Protein AF-A0AAV5YHM8-F1 (afdb_monomer)

Sequence (76 aa):
MKVALALGLALALLMAPAPTPAADKALEDLMFDLQLVPMQGQVPPPLELERYSDGKKVSLAEHRGRPVMLYFWATW

Mean predicted aligned error: 11.67 Å

Solvent-accessible surface area (backbone atoms only — not comparable to full-atom values): 5189 Å² total; per-residue (Å²): 114,72,66,63,53,53,52,51,52,52,53,52,60,72,67,47,81,72,84,56,66,71,61,54,50,54,50,52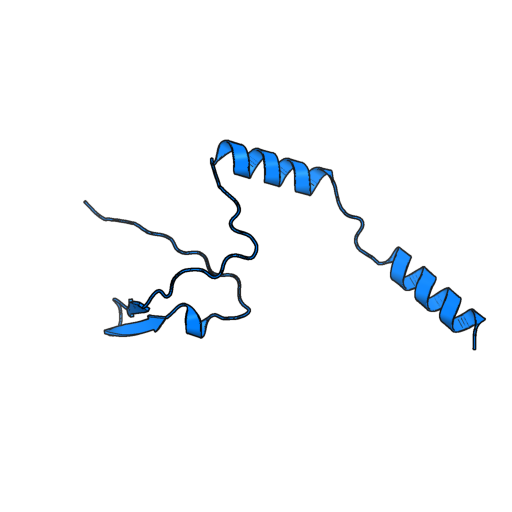,53,49,31,56,76,69,67,57,77,87,62,83,94,61,81,76,78,92,49,74,43,70,36,89,91,76,68,45,76,47,47,59,79,83,46,70,98,52,93,83,86,90,83,90,85,83,88,131

pLDDT: mean 83.83, std 10.47, range [54.16, 96.06]

Nearest PDB structures (foldseek):
  7sag-assembly1_A  TM=5.053E-01  e=1.937E+00  Geodia barretti
  7t5q-assembly1_J  TM=3.429E-01  e=8.536E+00  Homo sapiens

Foldseek 3Di:
DVVVVVVVVVVVVVPPPDPPVVVVVVVVVVCVVVVPDDPPPDDDPWDWDQDPPPR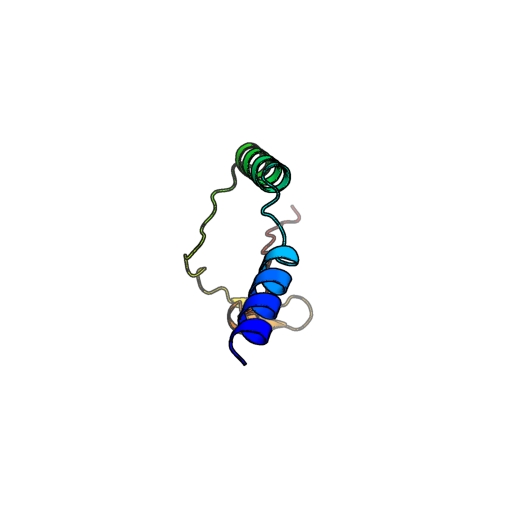DIDIPVVQPPHDDDDDDDDDD

Structure (mmCIF, N/CA/C/O backbone):
data_AF-A0AAV5YHM8-F1
#
_entry.id   AF-A0AAV5YHM8-F1
#
loop_
_atom_site.group_PDB
_atom_site.id
_atom_site.type_symbol
_atom_site.label_atom_id
_atom_site.label_alt_id
_atom_site.label_comp_id
_atom_site.label_asym_id
_atom_site.label_entity_id
_atom_site.label_seq_id
_atom_site.pdbx_PDB_ins_code
_atom_site.Cartn_x
_atom_site.Cartn_y
_atom_site.Cartn_z
_atom_site.occupancy
_atom_site.B_iso_or_equiv
_atom_site.auth_seq_id
_atom_site.auth_comp_id
_atom_site.auth_asym_id
_atom_site.auth_atom_id
_atom_site.pdbx_PDB_model_num
ATOM 1 N N . MET A 1 1 ? 35.905 -33.243 -15.814 1.00 60.34 1 MET A N 1
ATOM 2 C CA . MET A 1 1 ? 35.180 -32.229 -15.005 1.00 60.34 1 MET A CA 1
ATOM 3 C C . MET A 1 1 ? 34.908 -30.918 -15.749 1.00 60.34 1 MET A C 1
ATOM 5 O O . MET A 1 1 ? 33.773 -30.475 -15.707 1.00 60.34 1 MET A O 1
ATOM 9 N N . LYS A 1 2 ? 35.869 -30.317 -16.474 1.00 54.16 2 LYS A N 1
ATOM 10 C CA . LYS A 1 2 ? 35.658 -29.034 -17.189 1.00 54.16 2 LYS A CA 1
ATOM 11 C C . LYS A 1 2 ? 34.548 -29.057 -18.258 1.00 54.16 2 LYS A C 1
ATOM 13 O O . LYS A 1 2 ? 33.781 -28.110 -18.344 1.00 54.16 2 LYS A O 1
ATOM 18 N N . VAL A 1 3 ? 34.428 -30.149 -19.020 1.00 68.94 3 VAL A N 1
ATOM 19 C CA . VAL A 1 3 ? 33.417 -30.280 -20.093 1.00 68.94 3 VAL A CA 1
ATOM 20 C C . VAL A 1 3 ? 31.994 -30.396 -19.535 1.00 68.94 3 VAL A C 1
ATOM 22 O O . VAL A 1 3 ? 31.086 -29.748 -20.038 1.00 68.94 3 VAL A O 1
ATOM 25 N N . ALA A 1 4 ? 31.805 -31.154 -18.449 1.00 71.00 4 ALA A N 1
ATOM 26 C CA . ALA A 1 4 ? 30.505 -31.281 -17.786 1.00 71.00 4 ALA A CA 1
ATOM 27 C C . ALA A 1 4 ? 30.039 -29.954 -17.162 1.00 71.00 4 ALA A C 1
ATOM 29 O O . ALA A 1 4 ? 28.860 -29.620 -17.232 1.00 71.00 4 ALA A O 1
ATOM 30 N N . LEU A 1 5 ? 30.973 -29.169 -16.609 1.00 72.31 5 LEU A N 1
ATOM 31 C CA . LEU A 1 5 ? 30.683 -27.838 -16.073 1.00 72.31 5 LEU A CA 1
ATOM 32 C C . LEU A 1 5 ? 30.301 -26.845 -17.182 1.00 72.31 5 LEU A C 1
ATOM 34 O O . LEU A 1 5 ? 29.345 -26.093 -17.029 1.00 72.31 5 LEU A O 1
ATOM 38 N N . ALA A 1 6 ? 31.012 -26.875 -18.313 1.00 73.94 6 ALA A N 1
ATOM 39 C CA . ALA A 1 6 ? 30.704 -26.032 -19.467 1.00 73.94 6 ALA A CA 1
ATOM 40 C C . ALA A 1 6 ? 29.331 -26.365 -20.076 1.00 73.94 6 ALA A C 1
ATOM 42 O O . ALA A 1 6 ? 28.570 -25.460 -20.410 1.00 73.94 6 ALA A O 1
ATOM 43 N N . LEU A 1 7 ? 28.985 -27.654 -20.162 1.00 76.75 7 LEU A N 1
ATOM 44 C CA . LEU A 1 7 ? 27.689 -28.096 -20.675 1.00 76.75 7 LEU A CA 1
ATOM 45 C C . LEU A 1 7 ? 26.539 -27.732 -19.723 1.00 76.75 7 LEU A C 1
ATOM 47 O O . LEU A 1 7 ? 25.489 -27.285 -20.175 1.00 76.75 7 LEU A O 1
ATOM 51 N N . GLY A 1 8 ? 26.756 -27.860 -18.410 1.00 78.50 8 GLY A N 1
ATOM 52 C CA . GLY A 1 8 ? 25.785 -27.443 -17.397 1.00 78.50 8 GLY A CA 1
ATOM 53 C C . GLY A 1 8 ? 25.507 -25.938 -17.427 1.00 78.50 8 GLY A C 1
ATOM 54 O O . GLY A 1 8 ? 24.353 -25.527 -17.348 1.00 78.50 8 GLY A O 1
ATOM 55 N N . LEU A 1 9 ? 26.543 -25.115 -17.617 1.00 77.31 9 LEU A N 1
ATOM 56 C CA . LEU A 1 9 ? 26.394 -23.662 -17.724 1.00 77.31 9 LEU A CA 1
ATOM 57 C C . LEU A 1 9 ? 25.669 -23.248 -19.016 1.00 77.31 9 LEU A C 1
ATOM 59 O O . LEU A 1 9 ? 24.817 -22.364 -18.985 1.00 77.31 9 LEU A O 1
ATOM 63 N N . ALA A 1 10 ? 25.961 -23.913 -20.137 1.00 76.81 10 ALA A N 1
ATOM 64 C CA . ALA A 1 10 ? 25.282 -23.665 -21.408 1.00 76.81 10 ALA A CA 1
ATOM 65 C C . ALA A 1 10 ? 23.790 -24.035 -21.349 1.00 76.81 10 ALA A C 1
ATOM 67 O O . ALA A 1 10 ? 22.946 -23.288 -21.839 1.00 76.81 10 ALA A O 1
ATOM 68 N N . LEU A 1 11 ? 23.454 -25.154 -20.699 1.00 75.56 11 LEU A N 1
ATOM 69 C CA . LEU A 1 11 ? 22.067 -25.583 -20.526 1.00 75.56 11 LEU A CA 1
ATOM 70 C C . LEU A 1 11 ? 21.293 -24.661 -19.568 1.00 75.56 11 LEU A C 1
ATOM 72 O O . LEU A 1 11 ? 20.126 -24.366 -19.811 1.00 75.56 11 LEU A O 1
ATOM 76 N N . ALA A 1 12 ? 21.954 -24.149 -18.526 1.00 73.88 12 ALA A N 1
ATOM 77 C CA . ALA A 1 12 ? 21.376 -23.151 -17.628 1.00 73.88 12 ALA A CA 1
ATOM 78 C C . ALA A 1 12 ? 21.110 -21.808 -18.334 1.00 73.88 12 ALA A C 1
ATOM 80 O O . ALA A 1 12 ? 20.083 -21.186 -18.080 1.00 73.88 12 ALA A O 1
ATOM 81 N N . LEU A 1 13 ? 21.983 -21.386 -19.259 1.00 70.00 13 LEU A N 1
ATOM 82 C CA . LEU A 1 13 ? 21.757 -20.187 -20.078 1.00 70.00 13 LEU A CA 1
ATOM 83 C C . LEU A 1 13 ? 20.594 -20.355 -21.067 1.00 70.00 13 LEU A C 1
ATOM 85 O O . LEU A 1 13 ? 19.861 -19.402 -21.301 1.00 70.00 13 LEU A O 1
ATOM 89 N N . LEU A 1 14 ? 20.406 -21.554 -21.625 1.00 67.44 14 LEU A N 1
ATOM 90 C CA . LEU A 1 14 ? 19.292 -21.869 -22.532 1.00 67.44 14 LEU A CA 1
ATOM 91 C C . LEU A 1 14 ? 17.932 -21.924 -21.822 1.00 67.44 14 LEU A C 1
ATOM 93 O O . LEU A 1 14 ? 16.900 -21.736 -22.460 1.00 67.44 14 LEU A O 1
ATOM 97 N N . MET A 1 15 ? 17.929 -22.193 -20.515 1.00 66.69 15 MET A N 1
ATOM 98 C CA . MET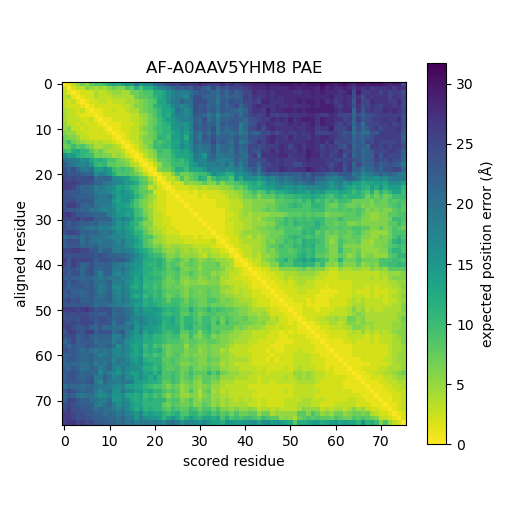 A 1 15 ? 16.727 -22.221 -19.675 1.00 66.69 15 MET A CA 1
ATOM 99 C C . MET A 1 15 ? 16.456 -20.883 -18.975 1.00 66.69 15 MET A C 1
ATOM 101 O O . MET A 1 15 ? 15.446 -20.755 -18.283 1.00 66.69 15 MET A O 1
ATOM 105 N N . ALA A 1 16 ? 17.337 -19.888 -19.131 1.00 68.38 16 ALA A N 1
ATOM 106 C CA . ALA A 1 16 ? 17.081 -18.554 -18.616 1.00 68.38 16 ALA A CA 1
ATOM 107 C C . ALA A 1 16 ? 15.898 -17.943 -19.388 1.00 68.38 16 ALA A C 1
ATOM 109 O O . ALA A 1 16 ? 15.901 -17.978 -20.623 1.00 68.38 16 ALA A O 1
ATOM 110 N N . PRO A 1 17 ? 14.879 -17.394 -18.703 1.00 64.56 17 PRO A N 1
ATOM 111 C CA . PRO A 1 17 ? 13.794 -16.711 -19.387 1.00 64.56 17 PRO A CA 1
ATOM 112 C C . PRO A 1 17 ? 14.393 -15.563 -20.199 1.00 64.56 17 PRO A C 1
ATOM 114 O O . PRO A 1 17 ? 15.061 -14.685 -19.649 1.00 64.56 17 PRO A O 1
ATOM 117 N N . ALA A 1 18 ? 14.188 -15.590 -21.515 1.00 66.06 18 ALA A N 1
ATOM 118 C CA . ALA A 1 18 ? 14.562 -14.465 -22.349 1.00 66.06 18 ALA A CA 1
ATOM 119 C C . ALA A 1 18 ? 13.759 -13.242 -21.874 1.00 66.06 18 ALA A C 1
ATOM 121 O O . ALA A 1 18 ? 12.541 -13.368 -21.680 1.00 66.06 18 ALA A O 1
ATOM 122 N N . PRO A 1 19 ? 14.395 -12.071 -21.681 1.00 61.41 19 PRO A N 1
ATOM 123 C CA . PRO A 1 19 ? 13.636 -10.848 -21.477 1.00 61.41 19 PRO A CA 1
ATOM 124 C C . PRO A 1 19 ? 12.673 -10.730 -22.655 1.00 61.41 19 PRO A C 1
ATOM 126 O O . PRO A 1 19 ? 13.075 -10.888 -23.809 1.00 61.41 19 PRO A O 1
ATOM 129 N N . THR A 1 20 ? 11.386 -10.580 -22.363 1.00 67.44 20 THR A N 1
ATOM 130 C CA . THR A 1 20 ? 10.353 -10.489 -23.393 1.00 67.44 20 THR A CA 1
ATOM 131 C C . THR A 1 20 ? 10.082 -9.000 -23.598 1.00 67.44 20 THR A C 1
ATOM 133 O O . THR A 1 20 ? 9.221 -8.456 -22.912 1.00 67.44 20 THR A O 1
ATOM 136 N N . PRO A 1 21 ? 10.794 -8.308 -24.509 1.00 68.44 21 PRO A N 1
ATOM 137 C CA . PRO A 1 21 ? 10.738 -6.846 -24.625 1.00 68.44 21 PRO A CA 1
ATOM 138 C C . PRO A 1 21 ? 9.329 -6.313 -24.924 1.00 68.44 21 PRO A C 1
ATOM 140 O O . PRO A 1 21 ? 9.017 -5.164 -24.629 1.00 68.44 21 PRO A O 1
ATOM 143 N N . ALA A 1 22 ? 8.454 -7.154 -25.486 1.00 69.56 22 ALA A N 1
ATOM 144 C CA . ALA A 1 22 ? 7.052 -6.820 -25.714 1.00 69.56 22 ALA A CA 1
ATOM 145 C C . ALA A 1 22 ? 6.242 -6.675 -24.411 1.00 69.56 22 ALA A C 1
ATOM 147 O O . ALA A 1 22 ? 5.343 -5.840 -24.352 1.00 69.56 22 ALA A O 1
ATOM 148 N N . ALA A 1 23 ? 6.550 -7.466 -23.378 1.00 74.56 23 ALA A N 1
ATOM 149 C CA . ALA A 1 23 ? 5.873 -7.386 -22.086 1.00 74.56 23 ALA A CA 1
ATOM 150 C C . ALA A 1 23 ? 6.314 -6.140 -21.304 1.00 74.56 23 ALA A C 1
ATOM 152 O O . ALA A 1 23 ? 5.470 -5.453 -20.734 1.00 7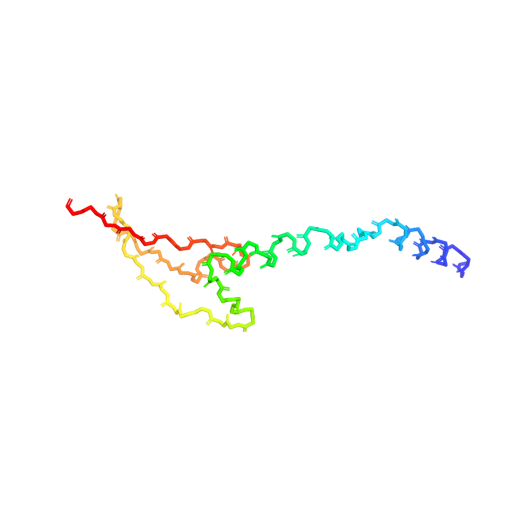4.56 23 ALA A O 1
ATOM 153 N N . ASP A 1 24 ? 7.610 -5.816 -21.352 1.00 80.50 24 ASP A N 1
ATOM 154 C CA . ASP A 1 24 ? 8.163 -4.627 -20.696 1.00 80.50 24 ASP A CA 1
ATOM 155 C C . ASP A 1 24 ? 7.588 -3.341 -21.303 1.00 80.50 24 ASP A C 1
ATOM 157 O O . ASP A 1 24 ? 7.070 -2.496 -20.578 1.00 80.50 24 ASP A O 1
ATOM 161 N N . LYS A 1 25 ? 7.553 -3.235 -22.640 1.00 87.31 25 LYS A N 1
ATOM 162 C CA . LYS A 1 25 ? 6.968 -2.072 -23.319 1.00 87.31 25 LYS A CA 1
ATOM 163 C C . LYS A 1 25 ? 5.481 -1.881 -22.997 1.00 87.31 25 LYS A C 1
ATOM 165 O O . LYS A 1 25 ? 5.046 -0.7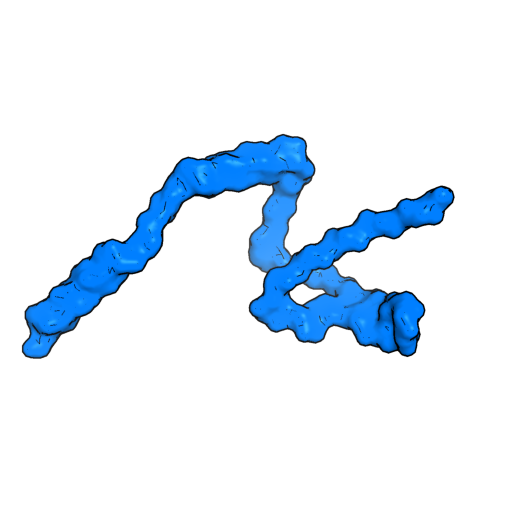59 -22.762 1.00 87.31 25 LYS A O 1
ATOM 170 N N . ALA A 1 26 ? 4.698 -2.961 -22.995 1.00 89.12 26 ALA A N 1
ATOM 171 C CA . ALA A 1 26 ? 3.273 -2.879 -22.679 1.00 89.12 26 ALA A CA 1
ATOM 172 C C . ALA A 1 26 ? 3.032 -2.399 -21.237 1.00 89.12 26 ALA A C 1
ATOM 174 O O . ALA A 1 26 ? 2.084 -1.658 -20.982 1.00 89.12 26 ALA A O 1
ATOM 175 N N . LEU A 1 27 ? 3.896 -2.805 -20.301 1.00 86.31 27 LEU A N 1
ATOM 176 C CA . LEU A 1 27 ? 3.852 -2.329 -18.923 1.00 86.31 27 LEU A CA 1
ATOM 177 C C . LEU A 1 27 ? 4.246 -0.849 -18.822 1.00 86.31 27 LEU A C 1
ATOM 179 O O . LEU A 1 27 ? 3.564 -0.099 -18.130 1.00 86.31 27 LEU A O 1
ATOM 183 N N . GLU A 1 28 ? 5.300 -0.420 -19.518 1.00 87.06 28 GLU A N 1
ATOM 184 C CA . GLU A 1 28 ? 5.734 0.983 -19.570 1.00 87.06 28 GLU A CA 1
ATOM 185 C C . GLU A 1 28 ? 4.645 1.907 -20.130 1.00 87.06 28 GLU A C 1
ATOM 187 O O . GLU A 1 28 ? 4.344 2.932 -19.517 1.00 87.06 28 GLU A O 1
ATOM 192 N N . ASP A 1 29 ? 4.020 1.524 -21.247 1.00 93.31 29 ASP A N 1
ATOM 193 C CA . ASP A 1 29 ? 2.930 2.284 -21.867 1.00 93.31 29 ASP A CA 1
ATOM 194 C C . ASP A 1 29 ? 1.740 2.400 -20.889 1.00 93.31 29 ASP A C 1
ATOM 196 O O . ASP A 1 29 ? 1.215 3.491 -20.670 1.00 93.31 29 ASP A O 1
ATOM 200 N N . LEU A 1 30 ? 1.380 1.310 -20.195 1.00 92.62 30 LEU A N 1
ATOM 201 C CA . LEU A 1 30 ? 0.318 1.330 -19.184 1.00 92.62 30 LEU A CA 1
ATOM 202 C C . LEU A 1 30 ? 0.671 2.214 -17.979 1.00 92.62 30 LEU A C 1
ATOM 204 O O . LEU A 1 30 ? -0.183 2.929 -17.459 1.00 92.62 30 LEU A O 1
ATOM 208 N N . MET A 1 31 ? 1.917 2.167 -17.508 1.00 89.69 31 MET A N 1
ATOM 209 C CA . MET A 1 31 ? 2.381 3.024 -16.416 1.00 89.69 31 MET A CA 1
ATOM 210 C C . MET A 1 31 ? 2.321 4.499 -16.809 1.00 89.69 31 MET A C 1
ATOM 212 O O . MET A 1 31 ? 1.923 5.322 -15.988 1.00 89.69 31 MET A O 1
ATOM 216 N N . PHE A 1 32 ? 2.670 4.824 -18.053 1.00 89.75 32 PHE A N 1
ATOM 217 C CA . PHE A 1 32 ? 2.551 6.173 -18.589 1.00 89.75 32 PHE A CA 1
ATOM 218 C C . PHE A 1 32 ? 1.086 6.625 -18.670 1.00 89.75 32 PHE A C 1
ATOM 220 O O . PHE A 1 32 ? 0.755 7.692 -18.152 1.00 89.75 32 PHE A O 1
ATOM 227 N N . ASP A 1 33 ? 0.205 5.793 -19.231 1.00 94.00 33 ASP A N 1
ATOM 228 C CA . ASP A 1 33 ? -1.228 6.082 -19.372 1.00 94.00 33 ASP A CA 1
ATOM 229 C C . ASP A 1 33 ? -1.923 6.268 -18.015 1.00 94.00 33 ASP A C 1
ATOM 231 O O . ASP A 1 33 ? -2.780 7.137 -17.854 1.00 94.00 33 ASP A O 1
ATOM 235 N N . LEU A 1 34 ? -1.524 5.483 -17.010 1.00 90.12 34 LEU A N 1
ATOM 236 C CA . LEU A 1 34 ? -2.008 5.594 -15.631 1.00 90.12 34 LEU A CA 1
ATOM 237 C C . 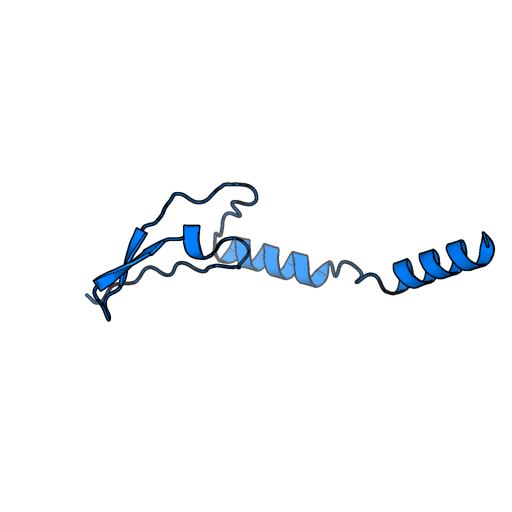LEU A 1 34 ? -1.276 6.674 -14.815 1.00 90.12 34 LEU A C 1
ATOM 239 O O . LEU A 1 34 ? -1.566 6.840 -13.630 1.00 90.12 34 LEU A O 1
ATOM 243 N N . GLN A 1 35 ? -0.326 7.391 -15.424 1.00 88.69 35 GLN A N 1
ATOM 244 C CA . GLN A 1 35 ? 0.509 8.410 -14.784 1.00 88.69 35 GLN A CA 1
ATOM 245 C C . GLN A 1 35 ? 1.216 7.900 -13.512 1.00 88.69 35 GLN A C 1
ATOM 247 O O . GLN A 1 35 ? 1.388 8.628 -12.531 1.00 88.69 35 GLN A O 1
ATOM 252 N N . LEU A 1 36 ? 1.626 6.631 -13.518 1.00 87.06 36 LEU A N 1
ATOM 253 C CA . LEU A 1 36 ? 2.340 5.997 -12.420 1.00 87.06 36 LEU A CA 1
ATOM 254 C C . LEU A 1 36 ? 3.817 6.379 -12.468 1.00 87.06 36 LEU A C 1
ATOM 256 O O . LEU A 1 36 ? 4.502 6.160 -13.466 1.00 87.06 36 LEU A O 1
ATOM 260 N N . VAL A 1 37 ? 4.331 6.888 -11.350 1.00 85.50 37 VAL A N 1
ATOM 261 C CA . VAL A 1 37 ? 5.763 7.145 -11.181 1.00 85.50 37 VAL A CA 1
ATOM 262 C C . VAL A 1 37 ? 6.386 5.972 -10.418 1.00 85.50 37 VAL A C 1
ATOM 264 O O . VAL A 1 37 ? 6.103 5.810 -9.228 1.00 85.50 37 VAL A O 1
ATOM 267 N N . PRO A 1 38 ? 7.221 5.137 -11.064 1.00 82.31 38 PRO A N 1
ATOM 268 C CA . PRO A 1 38 ? 7.951 4.081 -10.377 1.00 82.31 38 PRO A CA 1
ATOM 269 C C . PRO A 1 38 ? 8.879 4.671 -9.310 1.00 82.31 38 PRO A C 1
ATOM 271 O O . PRO A 1 38 ? 9.757 5.473 -9.613 1.00 82.31 38 PRO A O 1
ATOM 274 N N . MET A 1 39 ? 8.710 4.247 -8.057 1.00 83.56 39 MET A N 1
ATOM 275 C CA . MET A 1 39 ? 9.566 4.649 -6.930 1.00 83.56 39 MET A CA 1
ATOM 276 C C . MET A 1 39 ? 10.583 3.549 -6.566 1.00 83.56 39 MET A C 1
ATOM 278 O O . MET A 1 39 ? 10.925 3.375 -5.394 1.00 83.56 39 MET A O 1
ATOM 282 N N . GLN A 1 40 ? 11.036 2.750 -7.545 1.00 81.88 40 GLN A N 1
ATOM 283 C CA . GLN A 1 40 ? 11.973 1.639 -7.325 1.00 81.88 40 GLN A CA 1
ATOM 284 C C . GLN A 1 40 ? 13.181 2.075 -6.484 1.00 81.88 40 GLN A C 1
ATOM 286 O O . GLN A 1 40 ? 13.811 3.099 -6.733 1.00 81.88 40 GLN A O 1
ATOM 291 N N . GLY A 1 41 ? 13.513 1.264 -5.478 1.00 81.88 41 GLY A N 1
ATOM 292 C CA . GLY A 1 41 ? 14.635 1.520 -4.574 1.00 81.88 41 GLY A CA 1
ATOM 293 C C . GLY A 1 41 ? 14.341 2.514 -3.447 1.00 81.88 41 GLY A C 1
ATOM 294 O O . GLY A 1 41 ? 15.141 2.602 -2.516 1.00 81.88 41 GLY A O 1
ATOM 295 N N . GLN A 1 42 ? 13.202 3.215 -3.460 1.00 87.12 42 GLN A N 1
ATOM 296 C CA . GLN A 1 42 ? 12.789 4.025 -2.318 1.00 87.12 42 GLN A CA 1
ATOM 297 C C . GLN A 1 42 ? 12.129 3.160 -1.246 1.00 87.12 42 GLN A C 1
ATOM 299 O O . GLN A 1 42 ? 11.274 2.316 -1.519 1.00 87.12 42 GLN A O 1
ATOM 304 N N . VAL A 1 43 ? 12.525 3.394 0.004 1.00 87.56 43 VAL A N 1
ATOM 305 C CA . VAL A 1 43 ? 11.850 2.801 1.157 1.00 87.56 43 VAL A CA 1
ATOM 306 C C . VAL A 1 43 ? 10.511 3.524 1.331 1.00 87.56 43 VAL A C 1
ATOM 308 O O . VAL A 1 43 ? 10.518 4.751 1.464 1.00 87.56 43 VAL A O 1
ATOM 311 N N . PRO A 1 44 ? 9.368 2.812 1.330 1.00 87.44 44 PRO A N 1
ATOM 312 C CA . PRO A 1 44 ? 8.081 3.449 1.567 1.00 87.44 44 PRO A CA 1
ATOM 313 C C . PRO A 1 44 ? 8.038 4.040 2.985 1.00 87.44 44 PRO A C 1
ATOM 315 O O . PRO A 1 44 ? 8.626 3.457 3.906 1.00 87.44 44 PRO A O 1
ATOM 318 N N . PRO A 1 45 ? 7.333 5.166 3.199 1.00 90.75 45 PRO A N 1
ATOM 319 C CA . PRO A 1 45 ? 7.101 5.690 4.538 1.00 90.75 45 PRO A CA 1
ATOM 320 C C . PRO A 1 45 ? 6.474 4.632 5.460 1.00 90.75 45 PRO A C 1
ATOM 322 O O . PRO A 1 45 ? 5.692 3.796 4.993 1.00 90.75 45 PRO A O 1
ATOM 325 N N . PRO A 1 46 ? 6.786 4.648 6.768 1.00 93.62 46 PRO A N 1
ATOM 326 C CA . PRO A 1 46 ? 6.110 3.773 7.711 1.00 93.62 46 PRO A CA 1
ATOM 327 C C . PRO A 1 46 ? 4.609 4.084 7.713 1.00 93.62 46 PRO A C 1
ATOM 329 O O . PRO A 1 46 ? 4.202 5.242 7.779 1.00 93.62 46 PRO A O 1
ATOM 332 N N . LEU A 1 47 ? 3.796 3.033 7.660 1.00 93.88 47 LEU A N 1
ATOM 333 C CA . LEU A 1 47 ? 2.345 3.111 7.769 1.00 93.88 47 LEU A CA 1
ATOM 334 C C . LEU A 1 47 ? 1.903 2.115 8.833 1.00 93.88 47 LEU A C 1
ATOM 336 O O . LEU A 1 47 ? 2.256 0.934 8.769 1.00 93.88 47 LEU A O 1
ATOM 340 N N . GLU A 1 48 ? 1.134 2.619 9.788 1.00 96.06 48 GLU A N 1
ATOM 341 C CA . GLU A 1 48 ? 0.475 1.846 10.829 1.00 96.06 48 GLU A CA 1
ATOM 342 C C . GLU A 1 48 ? -0.988 2.278 10.874 1.00 96.06 48 GLU A C 1
ATOM 344 O O . GLU A 1 48 ? -1.285 3.470 10.943 1.00 96.06 48 GLU A O 1
ATOM 349 N N . LEU A 1 49 ? -1.891 1.307 10.786 1.00 94.06 49 LEU A N 1
ATOM 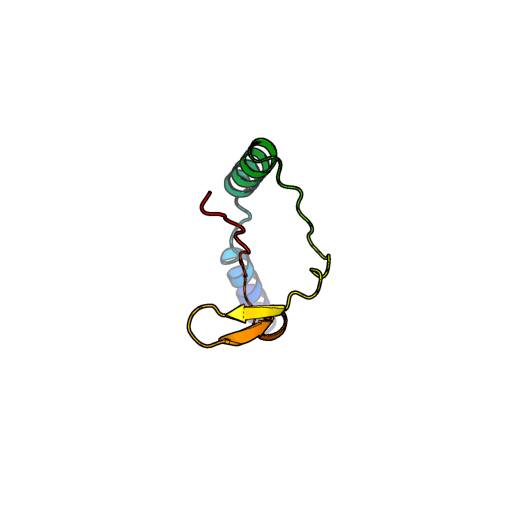350 C CA . LEU A 1 49 ? -3.331 1.529 10.782 1.00 94.06 49 LEU A CA 1
ATOM 351 C C . LEU A 1 49 ? -3.991 0.656 11.840 1.00 94.06 49 LEU A C 1
ATOM 353 O O . LEU A 1 49 ? -3.541 -0.456 12.120 1.00 94.06 49 LEU A O 1
ATOM 357 N N . GLU A 1 50 ? -5.092 1.146 12.395 1.00 96.06 50 GLU A N 1
ATOM 358 C CA . GLU A 1 50 ? -5.995 0.314 13.176 1.00 96.06 50 GLU A CA 1
ATOM 359 C C . GLU A 1 50 ? -6.916 -0.456 12.227 1.00 96.06 50 GLU A C 1
ATOM 361 O O . GLU A 1 50 ? -7.544 0.108 11.328 1.00 96.06 50 GLU A O 1
ATOM 366 N N . ARG A 1 51 ? -6.978 -1.773 12.398 1.00 92.44 51 ARG A N 1
ATOM 367 C CA . ARG A 1 51 ? -7.818 -2.636 11.583 1.00 92.44 51 ARG A CA 1
ATOM 368 C C . ARG A 1 51 ? -9.262 -2.514 12.034 1.00 92.44 51 ARG A C 1
ATOM 370 O O . ARG A 1 51 ? -9.600 -2.859 13.162 1.00 92.44 51 ARG A O 1
ATOM 377 N N . TYR A 1 52 ? -10.123 -2.133 11.098 1.00 87.62 52 TYR A N 1
ATOM 378 C CA . TYR A 1 52 ? -11.546 -1.918 11.357 1.00 87.62 52 TYR A CA 1
ATOM 379 C C . TYR A 1 52 ? -12.257 -3.111 12.024 1.00 87.62 52 TYR A C 1
ATOM 381 O O . TYR A 1 52 ? -13.148 -2.922 12.843 1.00 87.62 52 TYR A O 1
ATOM 389 N N . SER A 1 53 ? -11.871 -4.348 11.696 1.00 93.81 53 SER A N 1
ATOM 390 C CA . SER A 1 53 ? -12.575 -5.548 12.163 1.00 93.81 53 SER A CA 1
ATOM 391 C C . SER A 1 53 ? -12.320 -5.924 13.625 1.00 93.81 53 SER A C 1
ATOM 393 O O . SER A 1 53 ? -13.155 -6.594 14.222 1.00 93.81 53 SER A O 1
ATOM 395 N N . ASP A 1 54 ? -11.145 -5.606 14.174 1.00 95.19 54 ASP A N 1
ATOM 396 C CA . ASP A 1 54 ? -10.716 -6.108 15.490 1.00 95.19 54 ASP A CA 1
ATOM 397 C C . ASP A 1 54 ? -9.900 -5.109 16.325 1.00 95.19 54 ASP A C 1
ATOM 399 O O . ASP A 1 54 ? -9.422 -5.469 17.402 1.00 95.19 54 ASP A O 1
ATOM 403 N N . GLY A 1 55 ? -9.714 -3.876 15.843 1.00 94.75 55 GLY A N 1
ATOM 404 C CA . GLY A 1 55 ? -8.950 -2.834 16.529 1.00 94.75 55 GLY A CA 1
ATOM 405 C C . GLY A 1 55 ? -7.448 -3.122 16.621 1.00 94.75 55 GLY A C 1
ATOM 406 O O . GLY A 1 55 ? -6.707 -2.386 17.273 1.00 94.75 55 GLY A O 1
ATOM 407 N N . LYS A 1 56 ? -6.950 -4.204 16.004 1.00 95.12 56 LYS A N 1
ATOM 408 C CA . LYS A 1 56 ? -5.519 -4.511 16.035 1.00 95.12 56 LYS A CA 1
ATOM 409 C C . LYS A 1 56 ? -4.771 -3.596 15.090 1.00 95.12 56 LYS A C 1
ATOM 411 O O . LYS A 1 56 ? -5.231 -3.289 13.993 1.00 95.12 56 LYS A O 1
ATOM 416 N N . LYS A 1 57 ? -3.553 -3.249 15.483 1.00 95.94 57 LYS A N 1
ATOM 417 C CA . LYS A 1 57 ? -2.622 -2.560 14.598 1.00 95.94 57 LYS A CA 1
ATOM 418 C C . LYS A 1 57 ? -2.197 -3.483 13.456 1.00 95.94 57 LYS A C 1
ATOM 420 O O . LYS A 1 57 ? -2.018 -4.686 13.652 1.00 95.94 57 LYS A O 1
ATOM 425 N N . VAL A 1 58 ? -2.071 -2.907 12.270 1.00 93.75 58 VAL A N 1
ATOM 426 C CA . VAL A 1 58 ? -1.408 -3.503 11.111 1.00 93.75 58 VAL A CA 1
ATOM 427 C C . VAL A 1 58 ? -0.363 -2.516 10.617 1.00 93.75 58 VAL A C 1
ATOM 429 O O . VAL A 1 58 ? -0.654 -1.330 10.450 1.00 93.75 58 VAL A O 1
ATOM 432 N N . SER A 1 59 ? 0.859 -2.997 10.406 1.00 95.44 59 SER A N 1
ATOM 433 C CA . SER A 1 59 ? 1.969 -2.179 9.925 1.00 95.44 59 SER A CA 1
ATOM 434 C C . SER A 1 59 ? 2.531 -2.702 8.606 1.00 95.44 59 SER A C 1
ATOM 436 O O . SER A 1 59 ? 2.584 -3.907 8.362 1.00 95.44 59 SER A O 1
ATOM 438 N N . LEU A 1 60 ? 3.046 -1.808 7.756 1.00 93.88 60 LEU A N 1
ATOM 439 C CA . LEU A 1 60 ? 3.789 -2.232 6.556 1.00 93.88 60 LEU A CA 1
ATOM 440 C C . LEU A 1 60 ? 5.017 -3.089 6.897 1.00 93.88 60 LEU A C 1
ATOM 442 O O . LEU A 1 60 ? 5.434 -3.9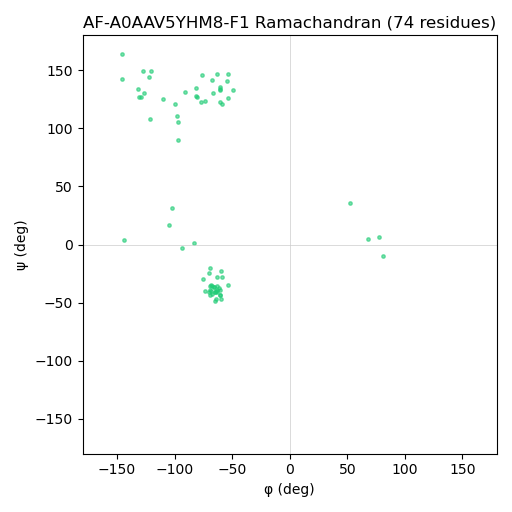36 6.107 1.00 93.88 60 LEU A O 1
ATOM 446 N N . ALA A 1 61 ? 5.597 -2.884 8.082 1.00 93.69 61 ALA A N 1
ATOM 447 C CA . ALA A 1 61 ? 6.778 -3.600 8.546 1.00 93.69 61 ALA A CA 1
ATOM 448 C C . ALA A 1 61 ? 6.546 -5.115 8.702 1.00 93.69 61 ALA A C 1
ATOM 450 O O . ALA A 1 61 ? 7.494 -5.886 8.530 1.00 93.69 61 ALA A O 1
ATOM 451 N N . GLU A 1 62 ? 5.311 -5.539 8.981 1.00 94.56 62 GLU A N 1
ATOM 452 C CA . GLU A 1 62 ? 4.910 -6.950 9.091 1.00 94.56 62 GLU A CA 1
ATOM 453 C C . GLU A 1 62 ? 4.923 -7.686 7.741 1.00 94.56 62 GLU A C 1
ATOM 455 O O . GLU A 1 62 ? 5.020 -8.911 7.703 1.00 94.56 62 GLU A O 1
ATOM 460 N N . HIS A 1 63 ? 4.879 -6.954 6.623 1.00 93.19 63 HIS A N 1
ATOM 461 C CA . HIS A 1 63 ? 4.776 -7.513 5.271 1.00 93.19 63 HIS A CA 1
ATOM 462 C C . HIS A 1 63 ? 6.086 -7.458 4.469 1.00 93.19 63 HIS A C 1
ATOM 464 O O . HIS A 1 63 ? 6.078 -7.627 3.248 1.00 93.19 63 HIS A O 1
ATOM 470 N N . ARG A 1 64 ? 7.236 -7.251 5.125 1.00 91.06 64 ARG A N 1
ATOM 471 C CA . ARG A 1 64 ? 8.544 -7.230 4.448 1.00 91.06 64 ARG A CA 1
ATOM 472 C C . ARG A 1 64 ? 8.794 -8.498 3.624 1.00 91.06 64 ARG A C 1
ATOM 474 O O . ARG A 1 64 ? 8.483 -9.609 4.045 1.00 91.06 64 ARG A O 1
ATOM 481 N N . GLY A 1 65 ? 9.397 -8.312 2.449 1.00 89.94 65 GLY A N 1
ATOM 482 C CA . GLY A 1 65 ? 9.695 -9.396 1.508 1.00 89.94 65 GLY A CA 1
ATOM 483 C C . GLY A 1 65 ? 8.489 -9.877 0.697 1.00 89.94 65 GLY A C 1
ATOM 484 O O . GLY A 1 65 ? 8.609 -10.857 -0.033 1.00 89.94 65 GLY A O 1
ATOM 485 N N . ARG A 1 66 ? 7.334 -9.209 0.810 1.00 91.56 66 ARG A N 1
ATOM 486 C CA . ARG A 1 66 ? 6.123 -9.514 0.042 1.00 91.56 66 ARG A CA 1
ATOM 487 C C . ARG A 1 66 ? 5.676 -8.280 -0.746 1.00 91.56 66 ARG A C 1
ATOM 489 O O . ARG A 1 66 ? 5.800 -7.171 -0.228 1.00 91.56 66 ARG A O 1
ATOM 496 N N . PRO A 1 67 ? 5.141 -8.444 -1.967 1.00 89.62 67 PRO A N 1
ATOM 497 C CA . PRO A 1 67 ? 4.432 -7.366 -2.646 1.00 89.62 67 PRO A CA 1
ATOM 498 C C . PRO A 1 67 ? 3.214 -6.927 -1.821 1.00 89.62 67 PRO A C 1
ATOM 500 O O . PRO A 1 67 ? 2.466 -7.771 -1.326 1.00 89.62 67 PRO A O 1
ATOM 503 N N . VAL A 1 68 ? 3.013 -5.616 -1.682 1.00 91.44 68 VAL A N 1
ATOM 504 C CA . VAL A 1 68 ? 1.888 -5.012 -0.950 1.00 91.44 68 VAL A CA 1
ATOM 505 C C . VAL A 1 68 ? 1.263 -3.925 -1.822 1.00 91.44 68 VAL A C 1
ATOM 507 O O . VAL A 1 68 ? 1.985 -3.104 -2.380 1.00 91.44 68 VAL A O 1
ATOM 510 N N . MET A 1 69 ? -0.069 -3.912 -1.919 1.00 90.56 69 MET A N 1
ATOM 511 C CA . MET A 1 69 ? -0.845 -2.864 -2.588 1.00 90.56 69 MET A CA 1
ATOM 512 C C . MET A 1 69 ? -1.600 -2.053 -1.532 1.00 90.56 69 MET A C 1
ATOM 514 O O . MET A 1 69 ? -2.344 -2.624 -0.736 1.00 90.56 69 MET A O 1
ATOM 518 N N . LEU A 1 70 ? -1.418 -0.733 -1.528 1.00 89.62 70 LEU A N 1
ATOM 519 C CA . LEU A 1 70 ? -2.184 0.183 -0.684 1.00 89.62 70 LEU A CA 1
ATOM 520 C C . LEU A 1 70 ? -3.295 0.816 -1.517 1.00 89.62 70 LEU A C 1
ATOM 522 O O . LEU A 1 70 ? -3.019 1.478 -2.513 1.00 89.62 70 LEU A O 1
ATOM 526 N N . TYR A 1 71 ? -4.542 0.616 -1.100 1.00 88.38 71 TYR A N 1
ATOM 527 C CA . TYR A 1 71 ? -5.720 1.139 -1.785 1.00 88.38 71 TYR A CA 1
ATOM 528 C C . TYR A 1 71 ? -6.523 2.029 -0.835 1.00 88.38 71 TYR A C 1
ATOM 530 O O . TYR A 1 71 ? -7.144 1.545 0.113 1.00 88.38 71 TYR A O 1
ATOM 538 N N . PHE A 1 72 ? -6.474 3.338 -1.075 1.00 88.19 72 PHE A N 1
ATOM 539 C CA . PHE A 1 72 ? -7.212 4.338 -0.307 1.00 88.19 72 PHE A CA 1
ATOM 540 C C . PHE A 1 72 ? -8.573 4.582 -0.961 1.00 88.19 72 PHE A C 1
ATOM 542 O O . PHE A 1 72 ? -8.655 4.789 -2.170 1.00 88.19 72 PHE A O 1
ATOM 549 N N . TRP A 1 73 ? -9.636 4.560 -0.164 1.00 88.81 73 TRP A N 1
ATOM 550 C CA . TRP A 1 73 ? -11.013 4.717 -0.628 1.00 88.81 73 TRP A CA 1
ATOM 551 C C . TRP A 1 73 ? -11.842 5.464 0.424 1.00 88.81 73 TRP A C 1
ATOM 553 O O . TRP A 1 73 ? -11.427 5.576 1.579 1.00 88.81 73 TRP A O 1
ATOM 563 N N . ALA A 1 74 ? -13.005 5.976 0.026 1.00 87.50 74 ALA A N 1
ATOM 564 C CA . ALA A 1 74 ? -13.946 6.647 0.917 1.00 87.50 74 ALA A CA 1
ATOM 565 C C . ALA A 1 74 ? -15.392 6.373 0.477 1.00 87.50 74 ALA A C 1
ATOM 567 O O . ALA A 1 74 ? -15.674 6.339 -0.720 1.00 87.50 74 ALA A O 1
ATOM 568 N N . THR A 1 75 ? -16.304 6.203 1.438 1.00 86.12 75 THR A N 1
ATOM 569 C CA . THR A 1 75 ? -17.755 6.295 1.212 1.00 86.12 75 THR A CA 1
ATOM 570 C C . THR A 1 75 ? -18.199 7.697 1.599 1.00 86.12 75 THR A C 1
ATOM 572 O O . THR A 1 75 ? -18.218 8.021 2.789 1.00 86.12 75 THR A O 1
ATOM 575 N N . TRP A 1 76 ? -18.486 8.539 0.615 1.00 77.75 76 TRP A N 1
ATOM 576 C CA . TRP A 1 76 ? -19.214 9.787 0.843 1.00 77.75 76 TRP A CA 1
ATOM 577 C C . TRP A 1 76 ? -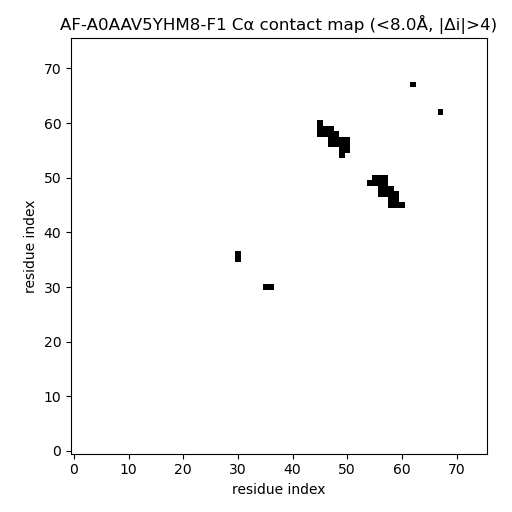20.714 9.523 0.969 1.00 77.75 76 TRP A C 1
ATOM 579 O O . TRP A 1 76 ? -21.204 8.565 0.323 1.00 77.75 76 TRP A O 1
#

Secondary structure (DSSP, 8-state):
-HHHHHHHHHHHHHTSPPP-HHHHHHHHHHHHHTT----TTPPPPP-EEE-TTT--EEEGGGGTTS----------

Radius of gyration: 21.46 Å; Cα contacts (8 Å, |Δi|>4): 22; chains: 1; bounding box: 55×42×42 Å